Protein AF-A0AAD9PN44-F1 (afdb_monomer_lite)

Secondary structure (DSSP, 8-state):
--HHHHHHHHHHHHHHHT-TTTS-HHHHHHHHHHHHHHHHHTTTHHHHHHHHHHHHHHHHHHHHHHHHHHTT-S-STTT--TTS-GGGTTHHHHHHHHHHHHHHHHHHHHHHHHHH--

Organism: NCBI:txid323732

Sequence (118 aa):
MGFFGTLFYVAYTPLRIIRYKTASDATKANVIKLGIICRKSWILFPPLLLYQYIRAIDREMYTTEVFYKASKSNDSRAFYDPTKPKGFREWKIQSDMALVSKAISNHTMENESEESEK

Foldseek 3Di:
DDPVVVVVVVVCVVVVVPPVVPDDPVVVVVVVVVVVVVVVCVVVVVVVVVVVVVVVVVVLVVVLVVCVVVVPDPDSQQQAPPVDDPVCRRVNVVVVVVVVVVVVVVVVVVVVVVVVVD

Radius of gyration: 26.13 Å; chains: 1; bounding box: 50×52×57 Å

Structure (mmCIF, N/CA/C/O backbone):
data_AF-A0AAD9PN44-F1
#
_entry.id   AF-A0AAD9PN44-F1
#
loop_
_atom_site.group_PDB
_atom_site.id
_atom_site.type_symbol
_atom_site.label_atom_id
_atom_site.label_alt_id
_atom_site.label_comp_id
_atom_site.label_asym_id
_atom_site.label_entity_id
_atom_site.label_seq_id
_atom_site.pdbx_PDB_ins_code
_atom_site.Cartn_x
_atom_site.Cartn_y
_atom_site.Cartn_z
_atom_site.occupancy
_atom_site.B_iso_or_equiv
_atom_site.auth_seq_id
_atom_site.auth_comp_id
_atom_site.auth_asym_id
_atom_site.auth_atom_id
_atom_site.pdbx_PDB_model_num
ATOM 1 N N . MET A 1 1 ? -32.575 -19.394 -2.509 1.00 51.44 1 MET A N 1
ATOM 2 C CA . MET A 1 1 ? -32.352 -18.619 -1.268 1.00 51.44 1 MET A CA 1
ATOM 3 C C . MET A 1 1 ? -30.892 -18.193 -1.251 1.00 51.44 1 MET A C 1
ATOM 5 O O . MET A 1 1 ? -30.030 -19.048 -1.141 1.00 51.44 1 MET A O 1
ATOM 9 N N . GLY A 1 2 ? -30.619 -16.926 -1.574 1.00 51.19 2 GLY A N 1
ATOM 10 C CA . GLY A 1 2 ? -29.309 -16.485 -2.066 1.00 51.19 2 GLY A CA 1
ATOM 11 C C . GLY A 1 2 ? -28.253 -16.255 -0.983 1.00 51.19 2 GLY A C 1
ATOM 12 O O . GLY A 1 2 ? -28.572 -15.849 0.131 1.00 51.19 2 GLY A O 1
ATOM 13 N N . PHE A 1 3 ? -26.992 -16.444 -1.372 1.00 56.72 3 PHE A N 1
ATOM 14 C CA . PHE A 1 3 ? -25.762 -16.251 -0.589 1.00 56.72 3 PHE A CA 1
ATOM 15 C C . P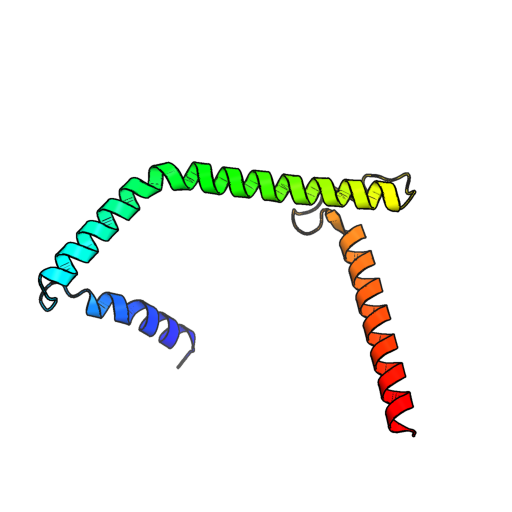HE A 1 3 ? -25.669 -14.877 0.115 1.00 56.72 3 PHE A C 1
ATOM 17 O O . PHE A 1 3 ? -25.079 -14.745 1.185 1.00 56.72 3 PHE A O 1
ATOM 24 N N . PHE A 1 4 ? -26.322 -13.848 -0.435 1.00 54.06 4 PHE A N 1
ATOM 25 C CA . PHE A 1 4 ? -26.454 -12.543 0.218 1.00 54.06 4 PHE A CA 1
ATOM 26 C C . PHE A 1 4 ? -27.315 -12.598 1.488 1.00 54.06 4 PHE A C 1
ATOM 28 O O . PHE A 1 4 ? -26.974 -11.962 2.479 1.00 54.06 4 PHE A O 1
ATOM 35 N N . GLY A 1 5 ? -28.382 -13.401 1.515 1.00 60.47 5 GLY A N 1
ATOM 36 C CA . GLY A 1 5 ? -29.239 -13.561 2.693 1.00 60.47 5 GLY A CA 1
ATOM 37 C C . GLY A 1 5 ? -28.516 -14.223 3.867 1.00 60.47 5 GLY A C 1
ATOM 38 O O . GLY A 1 5 ? -28.713 -13.825 5.013 1.00 60.47 5 GLY A O 1
ATOM 39 N N . THR A 1 6 ? -27.619 -15.174 3.591 1.00 62.03 6 THR A N 1
ATOM 40 C CA . THR A 1 6 ? -26.771 -15.803 4.614 1.00 62.03 6 THR A CA 1
ATOM 41 C C . THR A 1 6 ? -25.694 -14.852 5.126 1.00 62.03 6 THR A C 1
ATOM 43 O O . THR A 1 6 ? -25.447 -14.818 6.327 1.00 62.03 6 THR A O 1
ATOM 46 N N . LEU A 1 7 ? -25.109 -14.022 4.255 1.00 60.62 7 LEU A N 1
ATOM 47 C CA . LEU A 1 7 ? -24.135 -12.999 4.652 1.00 60.62 7 LEU A CA 1
ATOM 48 C C . LEU A 1 7 ? -24.772 -11.916 5.533 1.00 60.62 7 LEU A C 1
ATOM 50 O O . LEU A 1 7 ? -24.221 -11.572 6.577 1.00 60.62 7 LEU A O 1
ATOM 54 N N . PHE A 1 8 ? -25.969 -11.443 5.169 1.00 58.12 8 PHE A N 1
ATOM 55 C CA . PHE A 1 8 ? -26.748 -10.546 6.021 1.00 58.12 8 PHE A CA 1
ATOM 56 C C . PHE A 1 8 ? -27.106 -11.222 7.348 1.00 58.12 8 PHE A C 1
ATOM 58 O O . PHE A 1 8 ? -26.914 -10.620 8.398 1.00 58.12 8 PHE A O 1
ATOM 65 N N . TYR A 1 9 ? -27.541 -12.483 7.352 1.00 63.09 9 TYR A N 1
ATOM 66 C CA . TYR A 1 9 ? -27.856 -13.193 8.594 1.00 63.09 9 TYR A CA 1
ATOM 67 C C . TYR A 1 9 ? -26.635 -13.336 9.517 1.00 63.09 9 TYR A C 1
ATOM 69 O O . TYR A 1 9 ? -26.747 -13.055 10.705 1.00 63.09 9 TYR A O 1
ATOM 77 N N . VAL A 1 10 ? -25.457 -13.676 8.984 1.00 66.69 10 VAL A N 1
ATOM 78 C CA . VAL A 1 10 ? -24.195 -13.770 9.746 1.00 66.69 10 VAL A CA 1
ATOM 79 C C . VAL A 1 10 ? -23.706 -12.401 10.239 1.00 66.69 10 VAL A C 1
ATOM 81 O O . VAL A 1 10 ? -23.118 -12.312 11.312 1.00 66.69 10 VAL A O 1
ATOM 84 N N . ALA A 1 11 ? -23.983 -11.316 9.513 1.00 64.06 11 ALA A N 1
ATOM 85 C CA . ALA A 1 11 ? -23.711 -9.957 9.986 1.00 64.06 11 ALA A CA 1
ATOM 86 C C . ALA A 1 11 ? -24.722 -9.482 11.054 1.00 64.06 11 ALA A C 1
ATOM 88 O O . ALA A 1 11 ? -24.370 -8.714 11.950 1.00 64.06 11 ALA A O 1
ATOM 89 N N . TYR A 1 12 ? -25.972 -9.957 11.000 1.00 61.34 12 TYR A N 1
ATOM 90 C CA . TYR A 1 12 ? -27.037 -9.620 11.954 1.00 61.34 12 TYR A CA 1
ATOM 91 C C . TYR A 1 12 ? -27.046 -10.497 13.218 1.00 61.34 12 TYR A C 1
ATOM 93 O O . TYR A 1 12 ? -27.557 -10.068 14.255 1.00 61.34 12 TYR A O 1
ATOM 101 N N . THR A 1 13 ? -26.485 -11.707 13.189 1.00 61.53 13 THR A N 1
ATOM 102 C CA . THR A 1 13 ? -26.374 -12.579 14.370 1.00 61.53 13 THR A CA 1
ATOM 103 C C . THR A 1 13 ? -25.573 -11.957 15.523 1.00 61.53 13 THR A C 1
ATOM 105 O O . THR A 1 13 ? -26.087 -12.012 16.645 1.00 61.53 13 THR A O 1
ATOM 108 N N . PRO A 1 14 ? -24.413 -11.284 15.334 1.00 58.34 14 PRO A N 1
ATOM 109 C CA . PRO A 1 14 ? -23.747 -10.591 16.436 1.00 58.34 14 PRO A CA 1
ATOM 110 C C . PRO A 1 14 ? -24.584 -9.416 16.959 1.00 58.34 14 PRO A C 1
ATOM 112 O O . PRO A 1 14 ? -24.668 -9.231 18.170 1.00 58.34 14 PRO A O 1
ATOM 115 N N . LEU A 1 15 ? -25.305 -8.689 16.092 1.00 60.44 15 LEU A N 1
ATOM 116 C CA . LEU A 1 15 ? -26.232 -7.624 16.511 1.00 60.44 15 LEU A CA 1
ATOM 117 C C . LEU A 1 15 ? -27.373 -8.153 17.395 1.00 60.44 15 LEU A C 1
ATOM 119 O O . LEU A 1 15 ? -27.823 -7.462 18.308 1.00 60.44 15 LEU A O 1
ATOM 123 N N . ARG A 1 16 ? -27.813 -9.398 17.177 1.00 56.47 16 ARG A N 1
ATOM 124 C CA . ARG A 1 16 ? -28.850 -10.057 17.987 1.00 56.47 16 ARG A CA 1
ATOM 125 C C . ARG A 1 16 ? -28.323 -10.545 19.346 1.00 56.47 16 ARG A C 1
ATOM 127 O O . ARG A 1 16 ? -29.085 -10.556 20.312 1.00 56.47 16 ARG A O 1
ATOM 134 N N . ILE A 1 17 ? -27.037 -10.903 19.426 1.00 56.12 17 ILE A N 1
ATOM 135 C CA . ILE A 1 17 ? -26.328 -11.314 20.657 1.00 56.12 17 ILE A CA 1
ATOM 136 C C . ILE A 1 17 ? -25.954 -10.097 21.524 1.00 56.12 17 ILE A C 1
ATOM 138 O O . ILE A 1 17 ? -25.932 -10.199 22.748 1.00 56.12 17 ILE A O 1
ATOM 142 N N . ILE A 1 18 ? -25.815 -8.904 20.934 1.00 57.06 18 ILE A N 1
ATOM 143 C CA . ILE A 1 18 ? -25.671 -7.614 21.643 1.00 57.06 18 ILE A CA 1
ATOM 144 C C . ILE A 1 18 ? -27.010 -7.154 22.277 1.00 57.06 18 ILE A C 1
ATOM 146 O O . ILE A 1 18 ? -27.231 -5.980 22.577 1.00 57.06 18 ILE A O 1
ATOM 150 N N . ARG A 1 19 ? -27.950 -8.067 22.559 1.00 59.91 19 ARG A N 1
ATOM 151 C CA . ARG A 1 19 ? -29.086 -7.758 23.436 1.00 59.91 19 ARG A CA 1
ATOM 152 C C . ARG A 1 19 ? -28.561 -7.557 24.862 1.00 59.91 19 ARG A C 1
ATOM 154 O O . ARG A 1 19 ? -28.452 -8.493 25.649 1.00 59.91 19 ARG A O 1
ATOM 161 N N . TYR A 1 20 ? -28.301 -6.294 25.200 1.00 56.22 20 TYR A N 1
ATOM 162 C CA . TYR A 1 20 ? -27.849 -5.798 26.510 1.00 56.22 20 TYR A CA 1
ATOM 163 C C . TYR A 1 20 ? -28.636 -6.358 27.707 1.00 56.22 20 TYR A C 1
ATOM 165 O O . TYR A 1 20 ? -28.127 -6.387 28.822 1.00 56.22 20 TYR A O 1
ATOM 173 N N . LYS A 1 21 ? -29.875 -6.811 27.492 1.00 61.16 21 LYS A N 1
ATOM 174 C CA . LYS A 1 21 ? -30.769 -7.296 28.548 1.00 61.16 21 LYS A CA 1
ATOM 175 C C . LYS A 1 21 ? -30.373 -8.663 29.133 1.00 61.16 21 LYS A C 1
ATOM 177 O O . LYS A 1 21 ? -30.744 -8.940 30.264 1.00 61.16 21 LYS A O 1
ATOM 182 N N . THR A 1 22 ? -29.625 -9.488 28.396 1.00 64.75 22 THR A N 1
ATOM 183 C CA . THR A 1 22 ? -29.239 -10.865 28.791 1.00 64.75 22 THR A CA 1
ATOM 184 C C . THR A 1 22 ? -27.728 -11.066 28.950 1.00 64.75 22 THR A C 1
ATOM 186 O O . THR A 1 22 ? -27.288 -12.166 29.266 1.00 64.75 22 THR A O 1
ATOM 189 N N . ALA A 1 23 ? -26.922 -10.025 28.730 1.00 65.38 23 ALA A N 1
ATOM 190 C CA . ALA A 1 23 ? -25.466 -10.104 28.832 1.00 65.38 23 ALA A CA 1
ATOM 191 C C . ALA A 1 23 ? -24.979 -9.925 30.282 1.00 65.38 23 ALA A C 1
ATOM 193 O O . ALA A 1 23 ? -25.532 -9.114 31.029 1.00 65.38 23 ALA A O 1
ATOM 194 N N . SER A 1 24 ? -23.909 -10.639 30.647 1.00 75.62 24 SER A N 1
ATOM 195 C CA . SER A 1 24 ? -23.211 -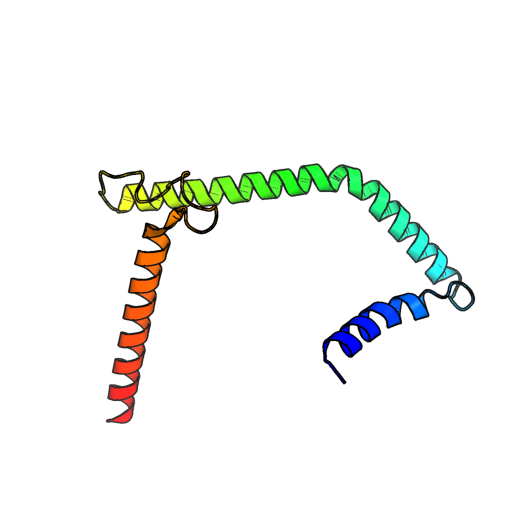10.492 31.933 1.00 75.62 24 SER A CA 1
ATOM 196 C C . SER A 1 24 ? -22.681 -9.064 32.112 1.00 75.62 24 SER A C 1
ATOM 198 O O . SER A 1 24 ? -22.239 -8.418 31.152 1.00 75.62 24 SER A O 1
ATOM 200 N N . ASP A 1 25 ? -22.681 -8.556 33.342 1.00 79.50 25 ASP A N 1
ATOM 201 C CA . ASP A 1 25 ? -22.240 -7.188 33.634 1.00 79.50 25 ASP A CA 1
ATOM 202 C C . ASP A 1 25 ? -20.763 -6.953 33.273 1.00 79.50 25 ASP A C 1
ATOM 204 O O . ASP A 1 25 ? -20.404 -5.872 32.799 1.00 79.50 25 ASP A O 1
ATOM 208 N N . ALA A 1 26 ? -19.930 -7.998 33.338 1.00 79.12 26 ALA A N 1
ATOM 209 C CA . ALA A 1 26 ? -18.544 -7.952 32.871 1.00 79.12 26 ALA A CA 1
ATOM 210 C C . ALA A 1 26 ? -18.441 -7.701 31.354 1.00 79.12 26 ALA A C 1
ATOM 212 O O . ALA A 1 26 ? -17.628 -6.892 30.900 1.00 79.12 26 ALA A O 1
ATOM 213 N N . THR A 1 27 ? -19.299 -8.342 30.552 1.00 76.50 27 THR A N 1
ATOM 214 C CA . THR A 1 27 ? -19.315 -8.141 29.093 1.00 76.50 27 THR A CA 1
ATOM 215 C C . THR A 1 27 ? -19.790 -6.742 28.705 1.00 76.50 27 THR A C 1
ATOM 217 O O . THR A 1 27 ? -19.202 -6.131 27.814 1.00 76.50 27 THR A O 1
ATOM 220 N N . LYS A 1 28 ? -20.771 -6.176 29.421 1.00 79.56 28 LYS A N 1
ATOM 221 C CA . LYS A 1 28 ? -21.225 -4.790 29.201 1.00 79.56 28 LYS A CA 1
ATOM 222 C C . LYS A 1 28 ? -20.106 -3.787 29.477 1.00 79.56 28 LYS A C 1
ATOM 224 O O . LYS A 1 28 ? -19.870 -2.893 28.666 1.00 79.56 28 LYS A O 1
ATOM 229 N N . ALA A 1 29 ? -19.387 -3.958 30.588 1.00 83.69 29 ALA A N 1
ATOM 230 C CA . ALA A 1 29 ? -18.262 -3.098 30.941 1.00 83.69 29 ALA A CA 1
ATOM 231 C C . ALA A 1 29 ? -17.136 -3.165 29.897 1.00 83.69 29 ALA A C 1
ATOM 233 O O . ALA A 1 29 ? -16.578 -2.132 29.529 1.00 83.69 29 ALA A O 1
ATOM 234 N N . ASN A 1 30 ? -16.832 -4.354 29.369 1.00 83.75 30 ASN A N 1
ATOM 235 C CA . ASN A 1 30 ? -15.802 -4.518 28.343 1.00 83.75 30 ASN A CA 1
ATOM 236 C C . ASN A 1 30 ? -16.199 -3.892 26.998 1.00 83.75 30 ASN A C 1
ATOM 238 O O . ASN A 1 30 ? -15.360 -3.252 26.370 1.00 83.75 30 ASN A O 1
ATOM 242 N N . VAL A 1 31 ? -17.468 -3.987 26.584 1.00 83.75 31 VAL A N 1
ATOM 243 C CA . VAL A 1 31 ? -17.970 -3.318 25.367 1.00 83.75 31 VAL A CA 1
ATOM 244 C C . VAL A 1 31 ? -17.906 -1.794 25.504 1.00 83.75 31 VAL A C 1
ATOM 246 O O . VAL A 1 31 ? -17.464 -1.111 24.582 1.00 83.75 31 VAL A O 1
ATOM 249 N N . ILE A 1 32 ? -18.271 -1.250 26.669 1.00 84.19 32 ILE A N 1
ATOM 250 C CA . ILE A 1 32 ? -18.171 0.194 26.937 1.00 84.19 32 ILE A CA 1
ATOM 251 C C . ILE A 1 32 ? -16.704 0.645 26.911 1.00 84.19 32 ILE A C 1
ATOM 253 O O . ILE A 1 32 ? -16.380 1.640 26.260 1.00 84.19 32 ILE A O 1
ATOM 257 N N . LYS A 1 33 ? -15.797 -0.106 27.552 1.00 85.44 33 LYS A N 1
ATOM 258 C CA . LYS A 1 33 ? -14.349 0.167 27.512 1.00 85.44 33 LYS A CA 1
ATOM 259 C C . LYS A 1 33 ? -13.808 0.131 26.081 1.00 85.44 33 LYS A C 1
ATOM 261 O O . LYS A 1 33 ? -13.073 1.036 25.693 1.00 85.44 33 LYS A O 1
ATOM 266 N N . LEU A 1 34 ? -14.214 -0.856 25.283 1.00 86.38 34 LEU A N 1
ATOM 267 C CA . LEU A 1 34 ? -13.830 -0.973 23.876 1.00 86.38 34 LEU A CA 1
ATOM 268 C C . LEU A 1 34 ? -14.334 0.220 23.046 1.00 86.38 34 LEU A C 1
ATOM 270 O O . LEU A 1 34 ? -13.581 0.773 22.249 1.00 86.38 34 LEU A O 1
ATOM 274 N N . GLY A 1 35 ? -15.569 0.674 23.278 1.00 84.75 35 GLY A N 1
ATOM 275 C CA . GLY A 1 35 ? -16.122 1.866 22.628 1.00 84.75 35 GLY A CA 1
ATOM 276 C C . GLY A 1 35 ? -15.362 3.152 22.975 1.00 84.75 35 GLY A C 1
ATOM 277 O O . GLY A 1 35 ? -15.101 3.972 22.093 1.00 84.75 35 GLY A O 1
ATOM 278 N N . ILE A 1 36 ? -14.947 3.315 24.238 1.00 86.69 36 ILE A N 1
ATOM 279 C CA . ILE A 1 36 ? -14.129 4.457 24.685 1.00 86.69 36 ILE A CA 1
ATOM 280 C C . ILE A 1 36 ? -12.745 4.424 24.027 1.00 86.69 36 ILE A C 1
ATOM 282 O O . ILE A 1 36 ? -12.272 5.458 23.554 1.00 86.69 36 ILE A O 1
ATOM 286 N N . ILE A 1 37 ? -12.116 3.247 23.951 1.00 84.50 37 ILE A N 1
ATOM 287 C CA . ILE A 1 37 ? -10.833 3.068 23.261 1.00 84.50 37 ILE A CA 1
ATOM 288 C C . ILE A 1 37 ? -10.988 3.413 21.781 1.00 84.50 37 ILE A C 1
ATOM 290 O O . ILE A 1 37 ? -10.232 4.234 21.286 1.00 84.50 37 ILE A O 1
ATOM 294 N N . CYS A 1 38 ? -12.007 2.886 21.099 1.00 81.19 38 CYS A N 1
ATOM 295 C CA . CYS A 1 38 ? -12.262 3.172 19.686 1.00 81.19 38 CYS A CA 1
ATOM 296 C C . CYS A 1 38 ? -12.437 4.679 19.419 1.00 81.19 38 CYS A C 1
ATOM 298 O O . CYS A 1 38 ? -11.822 5.225 18.503 1.00 81.19 38 CYS A O 1
ATOM 300 N N . ARG A 1 39 ? -13.192 5.387 20.272 1.00 83.69 39 ARG A N 1
ATOM 301 C CA . ARG A 1 39 ? -13.380 6.842 20.156 1.00 83.69 39 ARG A CA 1
ATOM 302 C C . ARG A 1 39 ? -12.086 7.618 20.413 1.00 83.69 39 ARG A C 1
ATOM 304 O O . ARG A 1 39 ? -11.824 8.601 19.729 1.00 83.69 39 ARG A O 1
ATOM 311 N N . LYS A 1 40 ? -11.258 7.171 21.362 1.00 86.19 40 LYS A N 1
ATOM 312 C CA . LYS A 1 40 ? -9.951 7.782 21.646 1.00 86.19 40 LYS A CA 1
ATOM 313 C C . LYS A 1 40 ? -8.921 7.474 20.554 1.00 86.19 40 LYS A C 1
ATOM 315 O O . LYS A 1 40 ? -8.120 8.337 20.226 1.00 86.19 40 LYS A O 1
ATOM 320 N N . SER A 1 41 ? -8.973 6.292 19.944 1.00 84.31 41 SER A N 1
ATOM 321 C CA . SER A 1 41 ? -8.117 5.884 18.825 1.00 84.31 41 SER A CA 1
ATOM 322 C C . SER A 1 41 ? -8.436 6.626 17.527 1.00 84.31 41 SER A C 1
ATOM 324 O O . SER A 1 41 ? -7.551 6.758 16.686 1.00 84.31 41 SER A O 1
ATOM 326 N N . TRP A 1 42 ? -9.648 7.173 17.373 1.00 84.31 42 TRP A N 1
ATOM 327 C CA . TRP A 1 42 ? -10.031 7.950 16.189 1.00 84.31 42 TRP A CA 1
ATOM 328 C C . TRP A 1 42 ? -9.172 9.204 15.970 1.00 84.31 42 TRP A C 1
ATOM 330 O O . TRP A 1 42 ? -9.051 9.659 14.842 1.00 84.31 42 TRP A O 1
ATOM 340 N N . ILE A 1 43 ? -8.529 9.750 17.008 1.00 88.38 43 ILE A N 1
ATOM 341 C CA . ILE A 1 43 ? -7.602 10.882 16.841 1.00 88.38 43 I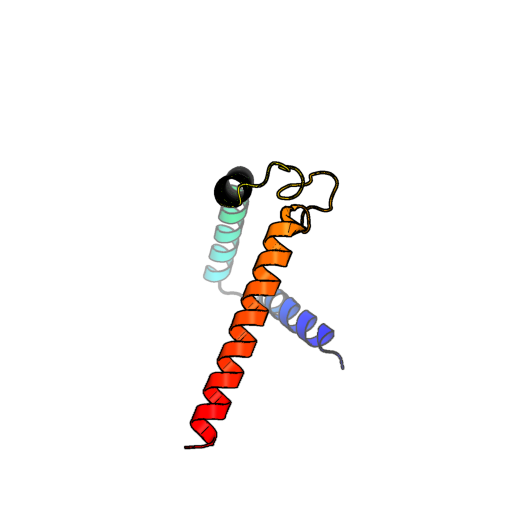LE A CA 1
ATOM 342 C C . ILE A 1 43 ? -6.261 10.452 16.222 1.00 88.38 43 ILE A C 1
ATOM 344 O O . ILE A 1 43 ? -5.628 11.218 15.504 1.00 88.38 43 ILE A O 1
ATOM 348 N N . LEU A 1 44 ? -5.839 9.209 16.479 1.00 86.00 44 LEU A N 1
ATOM 349 C CA . LEU A 1 44 ? -4.571 8.643 16.008 1.00 86.00 44 LEU A CA 1
ATOM 350 C C . LEU A 1 44 ? -4.719 7.910 14.672 1.00 86.00 44 LEU A C 1
ATOM 352 O O . LEU A 1 44 ? -3.734 7.695 13.972 1.00 86.00 44 LEU A O 1
ATOM 356 N N . PHE A 1 45 ? -5.939 7.531 14.299 1.00 87.44 45 PHE A N 1
ATOM 357 C CA . PHE A 1 45 ? -6.188 6.748 13.096 1.00 87.44 45 PHE A CA 1
ATOM 358 C C . PHE A 1 45 ? -5.957 7.527 11.781 1.00 87.44 45 PHE A C 1
ATOM 360 O O . PHE A 1 45 ? -5.248 7.004 10.919 1.00 87.44 45 PHE A O 1
ATOM 367 N N . PRO A 1 46 ? -6.438 8.780 11.612 1.00 90.31 46 PRO A N 1
ATOM 368 C CA . PRO A 1 46 ? -6.161 9.580 10.420 1.00 90.31 46 PRO A CA 1
ATOM 369 C C . PRO A 1 46 ? -4.668 9.812 10.136 1.00 90.31 46 PRO A C 1
ATOM 371 O O . PRO A 1 46 ? -4.260 9.573 8.998 1.00 90.31 46 PRO A O 1
ATOM 374 N N . PRO A 1 47 ? -3.821 10.223 11.108 1.00 92.31 47 PRO A N 1
ATOM 375 C CA . PRO A 1 47 ? -2.401 10.422 10.826 1.00 92.31 47 PRO A CA 1
ATOM 376 C C . PRO A 1 47 ? -1.683 9.104 10.522 1.00 92.31 47 PRO A C 1
ATOM 378 O O . PRO A 1 47 ? -0.806 9.082 9.662 1.00 92.31 47 PRO A O 1
ATOM 381 N N . LEU A 1 48 ? -2.080 7.995 11.159 1.00 92.25 48 LEU A N 1
ATOM 382 C CA . LEU A 1 48 ? -1.508 6.679 10.872 1.00 92.25 48 LEU A CA 1
ATOM 383 C C . LEU A 1 48 ? -1.831 6.222 9.441 1.00 92.25 48 LEU A C 1
ATOM 385 O O . LEU A 1 48 ? -0.939 5.777 8.720 1.00 92.25 48 LEU A O 1
ATOM 389 N N . LEU A 1 49 ? -3.087 6.374 9.009 1.00 92.50 49 LEU A N 1
ATOM 390 C CA . LEU A 1 49 ? -3.496 6.058 7.639 1.00 92.50 49 LEU A CA 1
ATOM 391 C C . LEU A 1 49 ? -2.787 6.939 6.614 1.00 92.50 49 LEU A C 1
ATOM 393 O O . LEU A 1 49 ? -2.322 6.432 5.595 1.00 92.50 49 LEU A O 1
ATOM 397 N N . LEU A 1 50 ? -2.675 8.241 6.884 1.00 94.88 50 LEU A N 1
ATOM 398 C CA . LEU A 1 50 ? -1.964 9.163 6.005 1.00 94.88 50 LEU A CA 1
ATOM 399 C C . LEU A 1 50 ? -0.482 8.790 5.888 1.00 94.88 50 LEU A C 1
ATOM 401 O O . LEU A 1 50 ? 0.061 8.770 4.788 1.00 94.88 50 LEU A O 1
ATOM 405 N N . TYR A 1 51 ? 0.161 8.441 7.002 1.00 95.38 51 TYR A N 1
ATOM 406 C CA . TYR A 1 51 ? 1.545 7.978 7.001 1.00 95.38 51 TYR A CA 1
ATOM 407 C C . TYR A 1 51 ? 1.717 6.700 6.170 1.00 95.38 51 TYR A C 1
ATOM 409 O O . TYR A 1 51 ? 2.612 6.623 5.327 1.00 95.38 51 TYR A O 1
ATOM 417 N N . GLN A 1 52 ? 0.832 5.716 6.359 1.00 95.00 52 GLN A N 1
ATOM 418 C CA . GLN A 1 52 ? 0.832 4.482 5.572 1.00 95.00 52 GLN A CA 1
ATOM 419 C C . GLN A 1 52 ? 0.639 4.775 4.076 1.00 95.00 52 GLN A C 1
ATOM 421 O O . GLN A 1 52 ? 1.318 4.180 3.242 1.00 95.00 52 GLN A O 1
ATOM 426 N N . TYR A 1 53 ? -0.252 5.713 3.744 1.00 94.44 53 TYR A N 1
ATOM 427 C CA . TYR A 1 53 ? -0.520 6.136 2.374 1.00 94.44 53 TYR A CA 1
ATOM 428 C C . TYR A 1 53 ? 0.707 6.777 1.721 1.00 94.44 53 TYR A C 1
ATOM 430 O O . TYR A 1 53 ? 1.112 6.351 0.644 1.00 94.44 53 TYR A O 1
ATOM 438 N N . ILE A 1 54 ? 1.336 7.750 2.387 1.00 95.50 54 ILE A N 1
ATOM 439 C CA . ILE A 1 54 ? 2.544 8.414 1.877 1.00 95.50 54 ILE A CA 1
ATOM 440 C C . ILE A 1 54 ? 3.650 7.384 1.656 1.00 95.50 54 ILE A C 1
ATOM 442 O O . ILE A 1 54 ? 4.274 7.368 0.601 1.00 95.50 54 ILE A O 1
ATOM 446 N N . ARG A 1 55 ? 3.848 6.471 2.613 1.00 95.88 55 ARG A N 1
ATOM 447 C CA . ARG A 1 55 ? 4.870 5.425 2.515 1.00 95.88 55 ARG A CA 1
ATOM 448 C C . ARG A 1 55 ? 4.611 4.436 1.376 1.00 95.88 55 ARG A C 1
ATOM 450 O O . ARG A 1 55 ? 5.564 3.920 0.800 1.00 95.88 55 ARG A O 1
ATOM 457 N N . ALA A 1 56 ? 3.348 4.141 1.074 1.00 93.00 56 ALA A N 1
ATOM 458 C CA . ALA A 1 56 ? 2.989 3.295 -0.060 1.00 93.00 56 ALA A CA 1
ATOM 459 C C . ALA A 1 56 ? 3.312 3.989 -1.391 1.00 93.00 56 ALA A C 1
ATOM 461 O O . ALA A 1 56 ? 4.006 3.406 -2.217 1.00 93.00 56 ALA A O 1
ATOM 462 N N . ILE A 1 57 ? 2.900 5.251 -1.548 1.00 91.62 57 ILE A N 1
ATOM 463 C CA . ILE A 1 57 ? 3.175 6.041 -2.757 1.00 91.62 57 ILE A CA 1
ATOM 464 C C . ILE A 1 57 ? 4.682 6.229 -2.971 1.00 91.62 57 ILE A C 1
ATOM 466 O O . ILE A 1 57 ? 5.165 6.081 -4.087 1.00 91.62 57 ILE A O 1
ATOM 470 N N . ASP A 1 58 ? 5.435 6.512 -1.909 1.00 94.94 58 ASP A N 1
ATOM 471 C CA . ASP A 1 58 ? 6.890 6.680 -1.976 1.00 94.94 58 ASP A CA 1
ATOM 472 C C . ASP A 1 58 ? 7.591 5.403 -2.472 1.00 94.94 58 ASP A C 1
ATOM 474 O O . ASP A 1 58 ? 8.452 5.445 -3.350 1.00 94.94 58 ASP A O 1
ATOM 478 N N . ARG A 1 59 ? 7.150 4.233 -1.988 1.00 92.75 59 ARG A N 1
ATOM 479 C CA . ARG A 1 59 ? 7.641 2.938 -2.482 1.00 92.75 59 ARG A CA 1
ATOM 480 C C . ARG A 1 59 ? 7.304 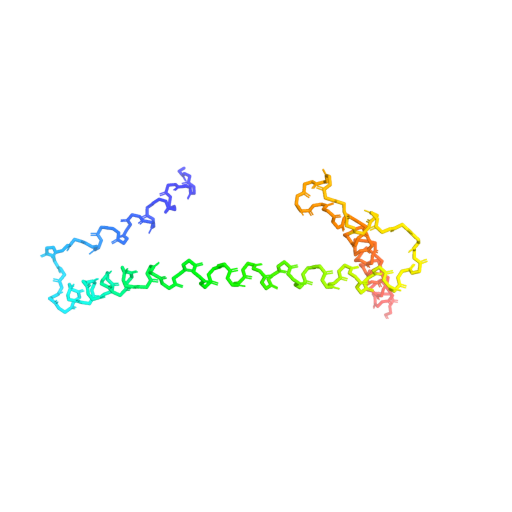2.707 -3.951 1.00 92.75 59 ARG A C 1
ATOM 482 O O . ARG A 1 59 ? 8.182 2.263 -4.685 1.00 92.75 59 ARG A O 1
ATOM 489 N N . GLU A 1 60 ? 6.071 2.985 -4.370 1.00 89.62 60 GLU A N 1
ATOM 490 C CA . GLU A 1 60 ? 5.655 2.859 -5.774 1.00 89.62 60 GLU A CA 1
ATOM 491 C C . GLU A 1 60 ? 6.561 3.721 -6.668 1.00 89.62 60 GLU A C 1
ATOM 493 O O . GLU A 1 60 ? 7.222 3.198 -7.566 1.00 89.62 60 GLU A O 1
ATOM 498 N N . MET A 1 61 ? 6.723 5.007 -6.343 1.00 90.62 61 MET A N 1
ATOM 499 C CA . MET A 1 61 ? 7.562 5.923 -7.124 1.00 90.62 61 MET A CA 1
ATOM 500 C C . MET A 1 61 ? 9.021 5.459 -7.175 1.00 90.62 61 MET A C 1
ATOM 502 O O . MET A 1 61 ? 9.598 5.370 -8.260 1.00 90.62 61 MET A O 1
ATOM 506 N N . TYR A 1 62 ? 9.592 5.054 -6.039 1.00 93.31 62 TYR A N 1
ATOM 507 C CA . TYR A 1 62 ? 10.953 4.522 -5.992 1.00 93.31 62 TYR A CA 1
ATOM 508 C C . TYR A 1 62 ? 11.145 3.314 -6.921 1.00 93.31 62 TYR A C 1
ATOM 510 O O . TYR A 1 62 ? 12.136 3.239 -7.649 1.00 93.31 62 TYR A O 1
ATOM 518 N N . THR A 1 63 ? 10.191 2.378 -6.955 1.00 90.19 63 THR A N 1
ATOM 519 C CA . THR A 1 63 ? 10.291 1.223 -7.861 1.00 90.19 63 THR A CA 1
ATOM 520 C C . THR A 1 63 ? 10.274 1.643 -9.327 1.00 90.19 63 THR A C 1
ATOM 522 O O . THR A 1 63 ? 11.103 1.160 -10.100 1.00 90.19 63 THR A O 1
ATOM 525 N N . THR A 1 64 ? 9.411 2.591 -9.710 1.00 90.50 64 THR A N 1
ATOM 526 C CA . THR A 1 64 ? 9.364 3.093 -11.093 1.00 90.50 64 THR A CA 1
ATOM 527 C C . THR A 1 64 ? 10.682 3.735 -11.523 1.00 90.50 64 THR A C 1
ATOM 529 O O . THR A 1 64 ? 11.136 3.505 -12.644 1.00 90.50 64 THR A O 1
ATOM 532 N N . GLU A 1 65 ? 11.360 4.458 -10.624 1.00 90.06 65 GLU A N 1
ATOM 533 C CA . GLU A 1 65 ? 12.673 5.043 -10.904 1.00 90.06 65 GLU A CA 1
ATOM 534 C C . GLU A 1 65 ? 13.751 3.981 -11.120 1.00 90.06 65 GLU A C 1
ATOM 536 O O . GLU A 1 65 ? 14.585 4.118 -12.019 1.00 90.06 65 GLU A O 1
ATOM 541 N N . VAL A 1 66 ? 13.752 2.923 -10.304 1.00 92.00 66 VAL A N 1
ATOM 542 C CA . VAL A 1 66 ? 14.706 1.814 -10.443 1.00 92.00 66 VAL A CA 1
ATOM 543 C C . VAL A 1 66 ? 14.503 1.104 -11.782 1.00 92.00 66 VAL A C 1
ATOM 545 O O . VAL A 1 66 ? 15.476 0.879 -12.504 1.00 92.00 66 VAL A O 1
ATOM 548 N N . PHE A 1 67 ? 13.253 0.817 -12.159 1.00 90.38 67 PHE A N 1
ATOM 549 C CA . PHE A 1 67 ? 12.936 0.211 -13.455 1.00 90.38 67 PHE A CA 1
ATOM 550 C C . PHE A 1 67 ? 13.325 1.109 -14.627 1.00 90.38 67 PHE A C 1
ATOM 552 O O . PHE A 1 67 ? 13.938 0.637 -15.587 1.00 90.38 67 PHE A O 1
ATOM 559 N N . TYR A 1 68 ? 13.037 2.408 -14.538 1.00 90.69 68 TYR A N 1
ATOM 560 C CA . TYR A 1 68 ? 13.438 3.367 -15.560 1.00 90.69 68 TYR A CA 1
ATOM 561 C C . TYR A 1 68 ? 14.960 3.366 -15.753 1.00 90.69 68 TYR A C 1
ATOM 563 O O . TYR A 1 68 ? 15.430 3.163 -16.876 1.00 90.69 68 TYR A O 1
ATOM 571 N N . LYS A 1 69 ? 15.727 3.477 -14.657 1.00 90.69 69 LYS A N 1
ATOM 572 C CA . LYS A 1 69 ? 17.201 3.440 -14.670 1.00 90.69 69 LYS A CA 1
ATOM 573 C C . LYS A 1 69 ? 17.748 2.140 -15.266 1.00 90.69 69 LYS A C 1
ATOM 575 O O . LYS A 1 69 ? 18.728 2.182 -16.006 1.00 90.69 69 LYS A O 1
ATOM 580 N N . ALA A 1 70 ? 17.114 1.002 -14.986 1.00 90.31 70 ALA A N 1
ATOM 581 C CA . ALA A 1 70 ? 17.523 -0.293 -15.528 1.00 90.31 70 ALA A CA 1
ATOM 582 C C . ALA A 1 70 ? 17.213 -0.443 -17.030 1.00 90.31 70 ALA A C 1
ATOM 584 O O . ALA A 1 70 ? 17.980 -1.062 -17.765 1.00 90.31 70 ALA A O 1
ATOM 585 N N . SER A 1 71 ? 16.109 0.140 -17.503 1.00 85.69 71 SER A N 1
ATOM 586 C CA . SER A 1 71 ? 15.579 -0.093 -18.852 1.00 85.69 71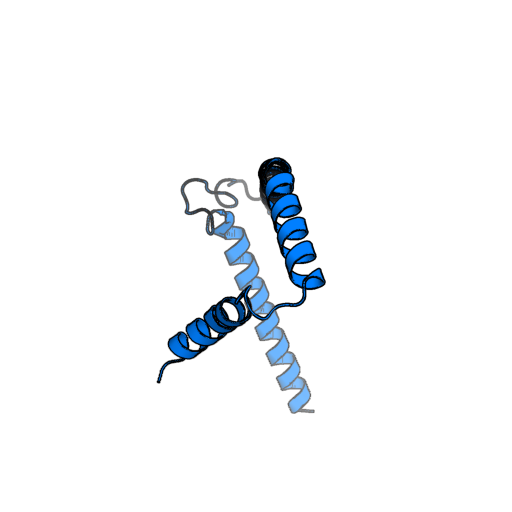 SER A CA 1
ATOM 587 C C . SER A 1 71 ? 16.345 0.582 -20.000 1.00 85.69 71 SER A C 1
ATOM 589 O O . SER A 1 71 ? 16.012 0.340 -21.160 1.00 85.69 71 SER A O 1
ATOM 591 N N . LYS A 1 72 ? 17.324 1.457 -19.708 1.00 85.50 72 LYS A N 1
ATOM 592 C CA . LYS A 1 72 ? 18.049 2.304 -20.690 1.00 85.50 72 LYS A CA 1
ATOM 593 C C . LYS A 1 72 ? 17.135 3.091 -21.654 1.00 85.50 72 LYS A C 1
ATOM 595 O O . LYS A 1 72 ? 17.583 3.558 -22.697 1.00 85.50 72 LYS A O 1
ATOM 600 N N . SER A 1 73 ? 15.852 3.223 -21.326 1.00 84.69 73 SER A N 1
ATOM 601 C CA . SER A 1 73 ? 14.845 3.905 -22.134 1.00 84.69 73 SER A CA 1
ATOM 602 C C . SER A 1 73 ? 14.951 5.417 -21.952 1.00 84.69 73 SER A C 1
ATOM 604 O O . SER A 1 73 ? 15.051 5.886 -20.825 1.00 84.69 73 SER A O 1
ATOM 606 N N . ASN A 1 74 ? 14.854 6.180 -23.043 1.00 85.19 74 ASN A N 1
ATOM 607 C CA . ASN A 1 74 ? 14.793 7.649 -22.992 1.00 85.19 74 ASN A CA 1
ATOM 608 C C . ASN A 1 74 ? 13.380 8.190 -22.713 1.00 85.19 74 ASN A C 1
ATOM 610 O O . ASN A 1 74 ? 13.225 9.374 -22.423 1.00 85.19 74 ASN A O 1
ATOM 614 N N . ASP A 1 75 ? 12.346 7.349 -22.816 1.00 87.50 75 ASP A N 1
ATOM 615 C CA . ASP A 1 75 ? 10.965 7.752 -22.547 1.00 87.50 75 ASP A CA 1
ATOM 616 C C . ASP A 1 75 ? 10.586 7.448 -21.092 1.00 87.50 75 ASP A C 1
ATOM 618 O O . ASP A 1 75 ? 10.402 6.286 -20.713 1.00 87.50 75 ASP A O 1
ATOM 622 N N . SER A 1 76 ? 10.494 8.494 -20.269 1.00 83.44 76 SER A N 1
ATOM 623 C CA . SER A 1 76 ? 10.087 8.403 -18.863 1.00 83.44 76 SER A CA 1
ATOM 624 C C . SER A 1 76 ? 8.574 8.251 -18.695 1.00 83.44 76 SER A C 1
ATOM 626 O O . SER A 1 76 ? 8.118 7.593 -17.758 1.00 83.44 76 SER A O 1
ATOM 628 N N . ARG A 1 77 ? 7.779 8.785 -19.634 1.00 87.06 77 ARG A N 1
ATOM 629 C CA . ARG A 1 77 ? 6.309 8.714 -19.591 1.00 87.06 77 ARG A CA 1
ATOM 630 C C . ARG A 1 77 ? 5.793 7.299 -19.800 1.00 87.06 77 ARG A C 1
ATOM 632 O O . ARG A 1 77 ? 4.716 6.961 -19.320 1.00 87.06 77 ARG A O 1
ATOM 639 N N . ALA A 1 78 ? 6.563 6.455 -20.480 1.00 85.62 78 ALA A N 1
ATOM 640 C CA . ALA A 1 78 ? 6.214 5.054 -20.649 1.00 85.62 78 ALA A CA 1
ATOM 641 C C . ALA A 1 78 ? 6.137 4.295 -19.308 1.00 85.62 78 ALA A C 1
ATOM 643 O O . ALA A 1 78 ? 5.351 3.358 -19.196 1.00 85.62 78 ALA A O 1
ATOM 644 N N . PHE A 1 79 ? 6.913 4.699 -18.293 1.00 88.50 79 PHE A N 1
ATOM 645 C CA . PHE A 1 79 ? 6.965 4.024 -16.988 1.00 88.50 79 PHE A CA 1
ATOM 646 C C . PHE A 1 79 ? 5.984 4.592 -15.972 1.00 88.50 79 PHE A C 1
ATOM 648 O O . PHE A 1 79 ? 5.457 3.832 -15.167 1.00 88.50 79 PHE A O 1
ATOM 655 N N . TYR A 1 80 ? 5.729 5.899 -16.012 1.00 90.44 80 TYR A N 1
ATOM 656 C CA . TYR A 1 80 ? 4.729 6.533 -15.163 1.00 90.44 80 TYR A CA 1
ATOM 657 C C . TYR A 1 80 ? 3.995 7.632 -15.932 1.00 90.44 80 TYR A C 1
ATOM 659 O O . TYR A 1 80 ? 4.542 8.705 -16.197 1.00 90.44 80 TYR A O 1
ATOM 667 N N . ASP A 1 81 ? 2.735 7.364 -16.275 1.00 90.62 81 ASP A N 1
ATOM 668 C CA . ASP A 1 81 ? 1.871 8.315 -16.969 1.00 90.62 81 ASP A CA 1
ATOM 669 C C . ASP A 1 81 ? 0.736 8.801 -16.048 1.00 90.62 81 ASP A C 1
ATOM 671 O O . ASP A 1 81 ? -0.214 8.053 -15.789 1.00 90.62 81 ASP A O 1
ATOM 675 N N . PRO A 1 82 ? 0.778 10.054 -15.554 1.00 88.00 82 PRO A N 1
ATOM 676 C CA . PRO A 1 82 ? -0.260 10.587 -14.677 1.00 88.00 82 PRO A CA 1
ATOM 677 C C . PRO A 1 82 ? -1.594 10.828 -15.396 1.00 88.00 82 PRO A C 1
ATOM 679 O O . PRO A 1 82 ? -2.610 10.994 -14.720 1.00 88.00 82 PRO A O 1
ATOM 682 N N . THR A 1 83 ? -1.610 10.842 -16.736 1.00 90.88 83 THR A N 1
ATOM 683 C CA . THR A 1 83 ? -2.846 10.998 -17.520 1.00 90.88 83 THR A CA 1
ATOM 684 C C . THR A 1 83 ? -3.718 9.743 -17.477 1.00 90.88 83 THR A C 1
ATOM 686 O O . THR A 1 83 ? -4.926 9.818 -17.700 1.00 90.88 83 THR A O 1
ATOM 689 N N . LYS A 1 84 ? -3.128 8.591 -17.131 1.00 87.38 84 LYS A N 1
ATOM 690 C CA . LYS A 1 84 ? -3.826 7.310 -17.031 1.00 87.38 84 LYS A CA 1
ATOM 691 C C . LYS A 1 84 ? -4.481 7.119 -15.653 1.00 87.38 84 LYS A C 1
ATOM 693 O O . LYS A 1 84 ? -4.033 7.690 -14.646 1.00 87.38 84 LYS A O 1
ATOM 698 N N . PRO A 1 85 ? -5.538 6.284 -15.568 1.00 89.25 85 PRO A N 1
ATOM 699 C CA . PRO A 1 85 ? -6.158 5.923 -14.294 1.00 89.25 85 PRO A CA 1
ATOM 700 C C . PRO A 1 85 ? -5.124 5.353 -13.319 1.00 89.25 85 PRO A C 1
ATOM 702 O O . PRO A 1 85 ? -4.193 4.677 -13.748 1.00 89.25 85 PRO A O 1
ATOM 705 N N . LYS A 1 86 ? -5.302 5.584 -12.009 1.00 81.56 86 LYS A N 1
ATOM 706 C CA . LYS A 1 86 ? -4.301 5.272 -10.967 1.00 81.56 86 LYS A CA 1
ATOM 707 C C . LYS A 1 86 ? -3.696 3.863 -11.081 1.00 81.56 86 LYS A C 1
ATOM 709 O O . LYS A 1 86 ? -2.489 3.731 -10.961 1.00 81.56 86 LYS A O 1
ATOM 714 N N . GLY A 1 87 ? -4.508 2.842 -11.363 1.00 82.81 87 GLY A N 1
ATOM 715 C CA . GLY A 1 87 ? -4.041 1.455 -11.489 1.00 82.81 87 GLY A CA 1
ATOM 716 C C . GLY A 1 87 ? -3.265 1.124 -12.772 1.00 82.81 87 GLY A C 1
ATOM 717 O O . GLY A 1 87 ? -2.653 0.069 -12.831 1.00 82.81 87 GLY A O 1
ATOM 718 N N . PHE A 1 88 ? -3.269 1.997 -13.784 1.00 85.25 88 PHE A N 1
ATOM 719 C CA . PHE A 1 88 ? -2.640 1.774 -15.097 1.00 85.25 88 PHE A CA 1
ATOM 720 C C . PHE A 1 88 ? -1.547 2.798 -15.426 1.00 85.25 88 PHE A C 1
ATOM 722 O O . PHE A 1 88 ? -1.110 2.904 -16.574 1.00 85.25 88 PHE A O 1
ATOM 729 N N . ARG A 1 89 ? -1.102 3.584 -14.442 1.00 88.62 89 ARG A N 1
ATOM 730 C CA . ARG A 1 89 ? -0.037 4.580 -14.649 1.00 88.62 89 ARG A CA 1
ATOM 731 C C . ARG A 1 89 ? 1.293 3.927 -15.011 1.00 88.62 89 ARG A C 1
ATOM 733 O O . ARG A 1 89 ? 2.029 4.466 -15.828 1.00 88.62 89 ARG A O 1
ATOM 740 N N . GLU A 1 90 ? 1.523 2.730 -14.480 1.00 90.12 90 GLU A N 1
ATOM 741 C CA . GLU A 1 90 ? 2.731 1.911 -14.640 1.00 90.12 90 GLU A CA 1
ATOM 742 C C . GLU A 1 90 ? 2.550 0.807 -15.693 1.00 90.12 90 GLU A C 1
ATOM 744 O O . GLU A 1 90 ? 3.058 -0.308 -15.562 1.00 90.12 90 GLU A O 1
ATOM 749 N N . TRP A 1 91 ? 1.779 1.094 -16.745 1.00 87.06 91 TRP A N 1
ATOM 750 C CA . TRP A 1 91 ? 1.344 0.102 -17.735 1.00 87.06 91 TRP A CA 1
ATOM 751 C C . TRP A 1 91 ? 2.494 -0.705 -18.360 1.00 87.06 91 TRP A C 1
ATOM 753 O O . TRP A 1 91 ? 2.317 -1.890 -18.626 1.00 87.06 91 TRP A O 1
ATOM 763 N N . LYS A 1 92 ? 3.665 -0.089 -18.571 1.00 88.75 92 LYS A N 1
ATOM 764 C CA . LYS A 1 92 ? 4.833 -0.762 -19.153 1.00 88.75 92 LYS A CA 1
ATOM 765 C C . LYS A 1 92 ? 5.424 -1.810 -18.212 1.00 88.75 92 LYS A C 1
ATOM 767 O O . LYS A 1 92 ? 5.762 -2.905 -18.640 1.00 88.75 92 LYS A O 1
ATOM 772 N N . ILE A 1 93 ? 5.491 -1.506 -16.916 1.00 89.50 93 ILE A N 1
ATOM 773 C CA . ILE A 1 93 ? 5.974 -2.460 -15.907 1.00 89.50 93 ILE A CA 1
ATOM 774 C C . ILE A 1 93 ? 5.001 -3.645 -15.825 1.00 89.50 93 ILE A C 1
ATOM 776 O O . ILE A 1 93 ? 5.420 -4.799 -15.767 1.00 89.50 93 ILE A O 1
ATOM 780 N N . GLN A 1 94 ? 3.696 -3.373 -15.894 1.00 90.56 94 GLN A N 1
ATOM 781 C CA . GLN A 1 94 ? 2.663 -4.410 -15.898 1.00 90.56 94 GLN A CA 1
ATOM 782 C C . GLN A 1 94 ? 2.722 -5.294 -17.149 1.00 90.56 94 GLN A C 1
ATOM 784 O O . GLN A 1 94 ? 2.582 -6.512 -17.033 1.00 90.56 94 GLN A O 1
ATOM 789 N N . SER A 1 95 ? 2.955 -4.713 -18.332 1.00 91.81 95 SER A N 1
ATOM 790 C CA . SER A 1 95 ? 3.107 -5.493 -19.563 1.00 91.81 95 SER A CA 1
ATOM 791 C C . SER A 1 95 ? 4.358 -6.360 -19.532 1.00 91.81 95 SER A C 1
ATOM 793 O O . SER A 1 95 ? 4.276 -7.540 -19.861 1.00 91.81 95 SER A O 1
ATOM 795 N N . ASP A 1 96 ? 5.489 -5.811 -19.086 1.00 91.31 96 ASP A N 1
ATOM 796 C CA . ASP A 1 96 ? 6.745 -6.558 -18.999 1.00 91.31 96 ASP A CA 1
ATOM 797 C C . ASP A 1 96 ? 6.609 -7.726 -18.013 1.00 91.31 96 ASP A C 1
ATOM 799 O O . ASP A 1 96 ? 6.988 -8.855 -18.322 1.00 91.31 96 ASP A O 1
ATOM 803 N N . MET A 1 97 ? 5.966 -7.501 -16.863 1.00 91.25 97 MET A N 1
ATOM 804 C CA . MET A 1 97 ? 5.683 -8.559 -15.892 1.00 91.25 97 MET A CA 1
ATOM 805 C C . MET A 1 97 ? 4.759 -9.649 -16.460 1.00 91.25 97 MET A C 1
ATOM 807 O O . MET A 1 97 ? 4.975 -10.829 -16.190 1.00 91.25 97 MET A O 1
ATOM 811 N N . ALA A 1 98 ? 3.760 -9.281 -17.268 1.00 94.06 98 ALA A N 1
ATOM 812 C CA . ALA A 1 98 ? 2.867 -10.237 -17.926 1.00 94.06 98 ALA A CA 1
ATOM 813 C C . ALA A 1 98 ? 3.577 -11.076 -19.006 1.00 94.06 98 ALA A C 1
ATOM 815 O O . ALA A 1 98 ? 3.245 -12.244 -19.210 1.00 94.06 98 ALA A O 1
ATOM 816 N N . LEU A 1 99 ? 4.566 -10.505 -19.697 1.00 95.25 99 LEU A N 1
ATOM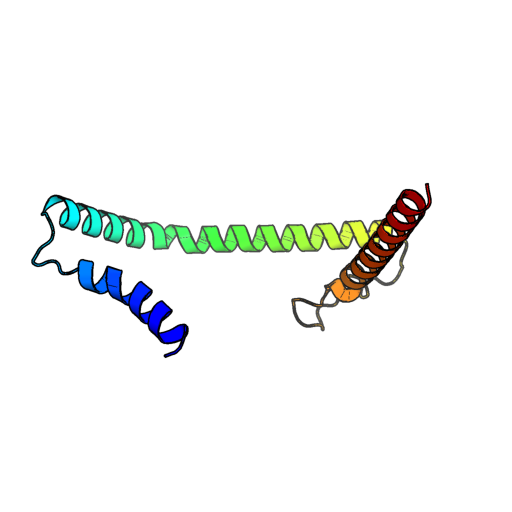 817 C CA . LEU A 1 99 ? 5.397 -11.247 -20.647 1.00 95.25 99 LEU A CA 1
ATOM 818 C C . LEU A 1 99 ? 6.313 -12.235 -19.925 1.00 95.25 99 LEU A C 1
ATOM 820 O O . LEU A 1 99 ? 6.429 -13.382 -20.353 1.00 95.25 99 LEU A O 1
ATOM 824 N N . VAL A 1 100 ? 6.912 -11.813 -18.809 1.00 94.88 100 VAL A N 1
ATOM 825 C CA . VAL A 1 100 ? 7.750 -12.678 -17.971 1.00 94.88 100 VAL A CA 1
ATOM 826 C C . VAL A 1 100 ? 6.935 -13.833 -17.395 1.00 94.88 100 VAL A C 1
ATOM 828 O O . VAL A 1 100 ? 7.363 -14.978 -17.490 1.00 94.88 100 VAL A O 1
ATOM 831 N N . SER A 1 101 ? 5.742 -13.573 -16.854 1.00 94.88 101 SER A N 1
ATOM 832 C CA . SER A 1 101 ? 4.897 -14.640 -16.305 1.00 94.88 101 SER A CA 1
ATOM 833 C C . SER A 1 101 ? 4.473 -15.650 -17.372 1.00 94.88 101 SER A C 1
ATOM 835 O O . SER A 1 101 ? 4.512 -16.851 -17.116 1.00 94.88 101 SER A O 1
ATOM 837 N N . LYS A 1 102 ? 4.153 -15.181 -18.584 1.00 96.38 102 LYS A N 1
ATOM 838 C CA . LYS A 1 102 ? 3.847 -16.043 -19.731 1.00 96.38 102 LYS A CA 1
ATOM 839 C C . LYS A 1 102 ? 5.055 -16.874 -20.180 1.00 96.38 102 LYS A C 1
ATOM 841 O O . LYS A 1 102 ? 4.909 -18.046 -20.515 1.00 96.38 102 LYS A O 1
ATOM 846 N N . ALA A 1 103 ? 6.247 -16.282 -20.203 1.00 95.62 103 ALA A N 1
ATOM 847 C CA . ALA A 1 103 ? 7.469 -17.000 -20.555 1.00 95.62 103 ALA A CA 1
ATOM 848 C C . ALA A 1 103 ? 7.789 -18.096 -19.525 1.00 95.62 103 ALA A C 1
ATOM 850 O O . ALA A 1 103 ? 8.097 -19.221 -19.906 1.00 95.62 103 ALA A O 1
ATOM 851 N N . ILE A 1 104 ? 7.639 -17.786 -18.233 1.00 95.75 104 ILE A N 1
ATOM 852 C CA . ILE A 1 104 ? 7.826 -18.748 -17.140 1.00 95.75 104 ILE A CA 1
ATOM 853 C C . ILE A 1 104 ? 6.819 -19.891 -17.254 1.00 95.75 104 ILE A C 1
ATOM 855 O O . ILE A 1 104 ? 7.222 -21.048 -17.201 1.00 95.75 104 ILE A O 1
ATOM 859 N N . SER A 1 105 ? 5.530 -19.588 -17.458 1.00 93.50 105 SER A N 1
ATOM 860 C CA . SER A 1 105 ? 4.509 -20.631 -17.575 1.00 93.50 105 SER A CA 1
ATOM 861 C C . SER A 1 105 ? 4.791 -21.576 -18.735 1.00 93.50 105 SER A C 1
ATOM 863 O O . SER A 1 105 ? 4.656 -22.779 -18.573 1.00 93.50 105 SER A O 1
ATOM 865 N N . ASN A 1 106 ? 5.222 -21.053 -19.886 1.00 93.25 106 ASN A N 1
ATOM 866 C CA . ASN A 1 106 ? 5.548 -21.889 -21.040 1.00 93.25 106 ASN A CA 1
ATOM 867 C C . ASN A 1 106 ? 6.720 -22.834 -20.741 1.00 93.25 106 ASN A C 1
ATOM 869 O O . ASN A 1 106 ? 6.625 -24.023 -21.021 1.00 93.25 106 ASN A O 1
ATOM 873 N N . HIS A 1 107 ? 7.775 -22.325 -20.100 1.00 91.12 107 HIS A N 1
ATOM 874 C CA . HIS A 1 107 ? 8.939 -23.129 -19.727 1.00 91.12 107 HIS A CA 1
ATOM 875 C C . HIS A 1 107 ? 8.594 -24.226 -18.702 1.00 91.12 107 HIS A C 1
ATOM 877 O O . HIS A 1 107 ? 9.171 -25.311 -18.732 1.00 91.12 107 HIS A O 1
ATOM 883 N N . THR A 1 108 ? 7.663 -23.970 -17.777 1.00 89.81 108 THR A N 1
ATOM 884 C CA . THR A 1 108 ? 7.189 -25.002 -16.838 1.00 89.81 108 THR A CA 1
ATOM 885 C C . THR A 1 108 ? 6.487 -26.145 -17.572 1.00 89.81 108 THR A C 1
ATOM 887 O O . THR A 1 108 ? 6.767 -27.302 -17.282 1.00 89.81 108 THR A O 1
ATOM 890 N N . MET A 1 109 ? 5.644 -25.831 -18.561 1.00 83.69 109 MET A N 1
ATOM 891 C CA . MET A 1 109 ? 4.922 -26.845 -19.340 1.00 83.69 109 MET A CA 1
ATOM 892 C C . MET A 1 109 ? 5.867 -27.696 -20.201 1.00 83.69 109 MET A C 1
ATOM 894 O O . MET A 1 109 ? 5.661 -28.900 -20.322 1.00 83.69 109 MET A O 1
ATOM 898 N N . GLU A 1 110 ? 6.914 -27.091 -20.774 1.00 85.25 110 GLU A N 1
ATOM 899 C CA . GLU A 1 110 ? 7.949 -27.817 -21.527 1.00 85.25 110 GLU A CA 1
ATOM 900 C C . GLU A 1 110 ? 8.685 -28.823 -20.627 1.00 85.25 110 GLU A C 1
ATOM 902 O O . GLU A 1 110 ? 8.768 -30.005 -20.963 1.00 85.25 110 GLU A O 1
ATOM 907 N N . ASN A 1 111 ? 9.104 -28.404 -19.429 1.00 83.19 111 ASN A N 1
ATOM 908 C CA . ASN A 1 111 ? 9.767 -29.296 -18.473 1.00 83.19 111 ASN A CA 1
ATOM 909 C C . ASN A 1 111 ? 8.872 -30.472 -18.036 1.00 83.19 111 ASN A C 1
ATOM 911 O O . ASN A 1 111 ? 9.352 -31.597 -17.941 1.00 83.19 111 ASN A O 1
ATOM 915 N N . GLU A 1 112 ? 7.579 -30.235 -17.789 1.00 82.12 112 GLU A N 1
ATOM 916 C CA . GLU A 1 112 ? 6.630 -31.299 -17.420 1.00 82.12 112 GLU A CA 1
ATOM 917 C C . GLU A 1 112 ? 6.405 -32.294 -18.569 1.00 82.12 112 GLU A C 1
ATOM 919 O O . GLU A 1 112 ? 6.281 -33.498 -18.336 1.00 82.12 112 GLU A O 1
ATOM 924 N N . SER A 1 113 ? 6.396 -31.815 -19.820 1.00 74.62 113 SER A N 1
ATOM 925 C CA . SER A 1 113 ? 6.280 -32.695 -20.986 1.00 74.62 113 SER A CA 1
ATOM 926 C C . SER A 1 113 ? 7.509 -33.594 -21.166 1.00 74.62 113 SER A C 1
ATOM 928 O O . SER A 1 113 ? 7.347 -34.795 -21.383 1.00 74.62 113 SER A O 1
ATOM 930 N N . GLU A 1 114 ? 8.719 -33.068 -20.959 1.00 72.69 114 GLU A N 1
ATOM 931 C CA . GLU A 1 114 ? 9.967 -33.844 -21.025 1.00 72.69 114 GLU A CA 1
ATOM 932 C C . GLU A 1 114 ? 10.105 -34.871 -19.889 1.00 72.69 114 GLU A C 1
ATOM 934 O O . GLU A 1 114 ? 10.761 -35.902 -20.053 1.00 72.69 114 GLU A O 1
ATOM 939 N N . GLU A 1 115 ? 9.502 -34.604 -18.729 1.00 67.31 115 GLU A N 1
ATOM 940 C CA . GLU A 1 115 ? 9.507 -35.516 -17.580 1.00 67.31 115 GLU A CA 1
ATOM 941 C C . GLU A 1 115 ? 8.472 -36.645 -17.731 1.00 67.31 115 GLU A C 1
ATOM 943 O O . GLU A 1 115 ? 8.659 -37.722 -17.174 1.00 67.31 115 GLU A O 1
ATOM 948 N N . SER A 1 116 ? 7.417 -36.435 -18.529 1.00 63.19 116 SER A N 1
ATOM 949 C CA . SER A 1 116 ? 6.397 -37.450 -18.841 1.00 63.19 116 SER A CA 1
ATOM 950 C C . SER A 1 116 ? 6.772 -38.419 -19.973 1.00 63.19 116 SER A C 1
ATOM 952 O O . SER A 1 116 ? 6.166 -39.485 -20.091 1.00 63.19 116 SER A O 1
ATOM 954 N N . GLU A 1 117 ? 7.755 -38.061 -20.805 1.00 56.84 117 GLU A N 1
ATOM 955 C CA . GLU A 1 117 ? 8.268 -38.903 -21.899 1.00 56.84 117 GLU A CA 1
ATOM 956 C C . GLU A 1 117 ? 9.461 -39.794 -21.490 1.00 56.84 117 GLU A C 1
ATOM 958 O O . GLU A 1 117 ? 9.910 -40.617 -22.292 1.00 56.84 117 GLU A O 1
ATOM 963 N N . LYS A 1 118 ? 9.966 -39.659 -20.256 1.00 49.69 118 LYS A N 1
ATOM 964 C CA . LYS A 1 118 ? 11.010 -40.519 -19.668 1.00 49.69 118 LYS A CA 1
ATOM 965 C C . LYS A 1 118 ? 10.423 -41.601 -18.769 1.00 49.69 118 LYS A C 1
ATOM 967 O O . LYS A 1 118 ? 11.000 -42.712 -18.783 1.00 49.69 118 LYS A O 1
#

pLDDT: mean 81.63, std 13.11, range [49.69, 96.38]